Protein AF-A0A2D6MAJ7-F1 (afdb_monomer)

Structure (mmCIF, N/CA/C/O backbone):
data_AF-A0A2D6MAJ7-F1
#
_entry.id   AF-A0A2D6MAJ7-F1
#
loop_
_atom_site.group_PDB
_atom_site.id
_atom_site.type_symbol
_atom_site.label_atom_id
_atom_site.label_alt_id
_atom_site.label_comp_id
_atom_site.label_asym_id
_atom_site.label_entity_id
_atom_site.label_seq_id
_atom_site.pdbx_PDB_ins_code
_atom_site.Cartn_x
_atom_site.Cartn_y
_atom_site.Cartn_z
_atom_site.occupancy
_atom_site.B_iso_or_equiv
_atom_site.auth_seq_id
_atom_site.auth_comp_id
_atom_site.auth_asym_id
_atom_site.auth_atom_id
_atom_site.pdbx_PDB_model_num
ATOM 1 N N . MET A 1 1 ? -2.590 -23.370 -6.780 1.00 44.72 1 MET A N 1
ATOM 2 C CA . MET A 1 1 ? -2.429 -21.983 -6.283 1.00 44.72 1 MET A CA 1
ATOM 3 C C . MET A 1 1 ? -1.056 -21.493 -6.703 1.00 44.72 1 MET A C 1
ATOM 5 O O . MET A 1 1 ? -0.098 -22.223 -6.486 1.00 44.72 1 MET A O 1
ATOM 9 N N . LYS A 1 2 ? -0.959 -20.327 -7.349 1.00 49.56 2 LYS A N 1
ATOM 10 C CA . LYS A 1 2 ? 0.331 -19.739 -7.739 1.00 49.56 2 LYS A CA 1
ATOM 11 C C . LYS A 1 2 ? 0.957 -19.059 -6.518 1.00 49.56 2 LYS A C 1
ATOM 13 O O . LYS A 1 2 ? 0.245 -18.435 -5.737 1.00 49.56 2 LYS A O 1
ATOM 18 N N . THR A 1 3 ? 2.259 -19.227 -6.323 1.00 61.72 3 THR A N 1
ATOM 19 C CA . THR A 1 3 ? 3.010 -18.537 -5.265 1.00 61.72 3 THR A CA 1
ATOM 20 C C . THR A 1 3 ? 3.245 -17.074 -5.642 1.00 61.72 3 THR A C 1
ATOM 22 O O . THR A 1 3 ? 3.278 -16.736 -6.825 1.00 61.72 3 THR A O 1
ATOM 25 N N . PHE A 1 4 ? 3.492 -16.208 -4.657 1.00 65.62 4 PHE A N 1
ATOM 26 C CA . PHE A 1 4 ? 3.896 -14.819 -4.912 1.00 65.62 4 PHE A CA 1
ATOM 27 C C . PHE A 1 4 ? 5.104 -14.733 -5.862 1.00 65.62 4 PHE A C 1
ATOM 29 O O . PHE A 1 4 ? 5.132 -13.916 -6.772 1.00 65.62 4 PHE A O 1
ATOM 36 N N . LYS A 1 5 ? 6.061 -15.661 -5.732 1.00 63.16 5 LYS A N 1
ATOM 37 C CA . LYS A 1 5 ? 7.207 -15.767 -6.644 1.00 63.16 5 LYS A CA 1
ATOM 38 C C . LYS A 1 5 ? 6.788 -16.052 -8.091 1.00 63.16 5 LYS A C 1
ATOM 40 O O . LYS A 1 5 ? 7.333 -15.449 -9.008 1.00 63.16 5 LYS A O 1
ATOM 45 N N . GLN A 1 6 ? 5.814 -16.940 -8.297 1.00 59.31 6 GLN A N 1
ATOM 46 C CA . GLN A 1 6 ? 5.254 -17.210 -9.626 1.00 59.31 6 GLN A CA 1
ATOM 47 C C . GLN A 1 6 ? 4.493 -16.002 -10.181 1.00 59.31 6 GLN A C 1
ATOM 49 O O . GLN A 1 6 ? 4.609 -15.734 -11.369 1.00 59.31 6 GLN A O 1
ATOM 54 N N . TYR A 1 7 ? 3.797 -15.234 -9.334 1.00 64.75 7 TYR A N 1
ATOM 55 C CA . TYR A 1 7 ? 3.152 -13.983 -9.750 1.00 64.75 7 TYR A CA 1
ATOM 56 C C . TYR A 1 7 ? 4.163 -12.945 -10.246 1.00 64.75 7 TYR A C 1
ATOM 58 O O . TYR A 1 7 ? 3.944 -12.323 -11.277 1.00 64.75 7 TYR A O 1
ATOM 66 N N . LEU A 1 8 ? 5.306 -12.817 -9.566 1.00 62.25 8 LEU A N 1
ATOM 67 C CA . LEU A 1 8 ? 6.388 -11.946 -10.025 1.00 62.25 8 LEU A CA 1
ATOM 68 C C . LEU A 1 8 ? 7.052 -12.445 -11.324 1.00 62.25 8 LEU A C 1
ATOM 70 O O . LEU A 1 8 ? 7.791 -11.675 -11.928 1.00 62.25 8 LEU A O 1
ATOM 74 N N . SER A 1 9 ? 6.836 -13.704 -11.730 1.00 50.59 9 SER A N 1
ATOM 75 C CA . SER A 1 9 ? 7.580 -14.347 -12.826 1.00 50.59 9 SER A CA 1
ATOM 76 C C . SER A 1 9 ? 6.799 -14.601 -14.114 1.00 50.59 9 SER A C 1
ATOM 78 O O . SER A 1 9 ? 7.419 -14.848 -15.142 1.00 50.59 9 SER A O 1
ATOM 80 N N . GLU A 1 10 ? 5.468 -14.573 -14.113 1.00 53.00 10 GLU A N 1
ATOM 81 C CA . GLU A 1 10 ? 4.697 -14.814 -15.340 1.00 53.00 10 GLU A CA 1
ATOM 82 C C . GLU A 1 10 ? 4.604 -13.565 -16.229 1.00 53.00 10 GLU A C 1
ATOM 84 O O . GLU A 1 10 ? 4.258 -12.474 -15.769 1.00 53.00 10 GLU A O 1
ATOM 89 N N . GLU A 1 11 ? 4.845 -13.749 -17.533 1.00 44.06 11 GLU A N 1
ATOM 90 C CA . GLU A 1 11 ? 4.551 -12.775 -18.590 1.00 44.06 11 GLU A CA 1
ATOM 91 C C . GLU A 1 11 ? 3.027 -12.654 -18.816 1.00 44.06 11 GLU A C 1
ATOM 93 O O . GLU A 1 11 ? 2.489 -13.039 -19.849 1.00 44.06 11 GLU A O 1
ATOM 98 N N . GLY A 1 12 ? 2.314 -12.124 -17.814 1.00 41.03 12 GLY A N 1
ATOM 99 C CA . GLY A 1 12 ? 0.936 -11.625 -17.918 1.00 41.03 12 GLY A CA 1
ATOM 100 C C . GLY A 1 12 ? -0.108 -12.287 -16.994 1.00 41.03 12 GLY A C 1
ATOM 101 O O . GLY A 1 12 ? 0.058 -13.437 -16.588 1.00 41.03 12 GLY A O 1
ATOM 102 N N . PRO A 1 13 ? -1.226 -11.592 -16.679 1.00 40.72 13 PRO A N 1
ATOM 103 C CA . PRO A 1 13 ? -1.510 -10.183 -16.931 1.00 40.72 13 PRO A CA 1
ATOM 104 C C . PRO A 1 13 ? -0.949 -9.372 -15.740 1.00 40.72 13 PRO A C 1
ATOM 106 O O . PRO A 1 13 ? -1.104 -9.730 -14.580 1.00 40.72 13 PRO A O 1
ATOM 109 N N . VAL A 1 14 ? -0.202 -8.292 -15.945 1.00 47.22 14 VAL A N 1
ATOM 110 C CA . VAL A 1 14 ? -0.864 -7.002 -16.142 1.00 47.22 14 VAL A CA 1
ATOM 111 C C . VAL A 1 14 ? -2.072 -6.904 -15.204 1.00 47.22 14 VAL A C 1
ATOM 113 O O . VAL A 1 14 ? -3.200 -7.076 -15.648 1.00 47.22 14 VAL A O 1
ATOM 116 N N . GLY A 1 15 ? -1.838 -6.768 -13.895 1.00 44.06 15 GLY A N 1
ATOM 117 C CA . GLY A 1 15 ? -2.930 -6.698 -12.928 1.00 44.06 15 GLY A CA 1
ATOM 118 C C . GLY A 1 15 ? -3.949 -5.666 -13.402 1.00 44.06 15 GLY A C 1
ATOM 119 O O . GLY A 1 15 ? -3.581 -4.521 -13.660 1.00 44.06 15 GLY A O 1
ATOM 120 N N . ASP A 1 16 ? -5.214 -6.063 -13.538 1.00 49.12 16 ASP A N 1
ATOM 121 C CA . ASP A 1 16 ? -6.340 -5.222 -13.987 1.00 49.12 16 ASP A CA 1
ATOM 122 C C . ASP A 1 16 ? -6.659 -4.069 -12.998 1.00 49.12 16 ASP A C 1
ATOM 124 O O . ASP A 1 16 ? -7.774 -3.558 -12.930 1.00 49.12 16 ASP A O 1
ATOM 128 N N . GLY A 1 17 ? -5.694 -3.672 -12.165 1.00 56.75 17 GLY A N 1
ATOM 129 C CA . GLY A 1 17 ? -5.883 -2.807 -11.009 1.00 56.75 17 GLY A CA 1
ATOM 130 C C . GLY A 1 17 ? -6.472 -3.53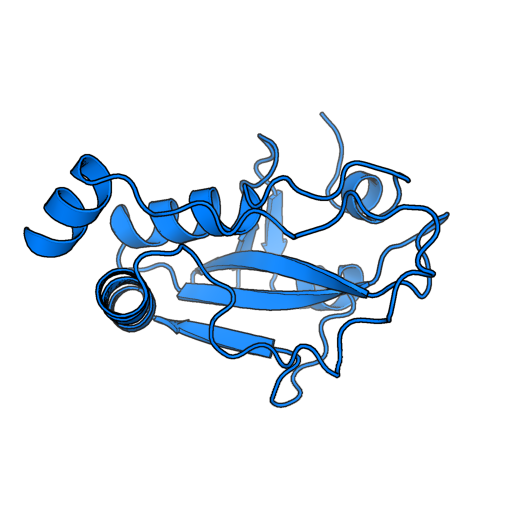0 -9.793 1.00 56.75 17 GLY A C 1
ATOM 131 O O . GLY A 1 17 ? -6.762 -2.877 -8.791 1.00 56.75 17 GLY A O 1
ATOM 132 N N . ASP A 1 18 ? -6.633 -4.860 -9.837 1.00 71.06 18 ASP A N 1
ATOM 133 C CA . ASP A 1 18 ? -7.276 -5.614 -8.751 1.00 71.06 18 ASP A CA 1
ATOM 134 C C . ASP A 1 18 ? -6.484 -5.553 -7.437 1.00 71.06 18 ASP A C 1
ATOM 136 O O . ASP A 1 18 ? -7.076 -5.471 -6.367 1.00 71.06 18 ASP A O 1
ATOM 140 N N . CYS A 1 19 ? -5.148 -5.481 -7.488 1.00 79.81 19 CYS A N 1
ATOM 141 C CA . CYS A 1 19 ? -4.328 -5.318 -6.284 1.00 79.81 19 CYS A CA 1
ATOM 142 C C . CYS A 1 19 ? -4.688 -4.044 -5.502 1.00 79.81 19 CYS A C 1
ATOM 144 O O . CYS A 1 19 ? -4.842 -4.101 -4.284 1.00 79.81 19 CYS A O 1
ATOM 146 N N . PHE A 1 20 ? -4.921 -2.923 -6.190 1.00 81.44 20 PHE A N 1
ATOM 147 C CA . PHE A 1 20 ? -5.337 -1.663 -5.566 1.00 81.44 20 PHE A CA 1
ATOM 148 C C . PHE A 1 20 ? -6.736 -1.763 -4.968 1.00 81.44 20 PHE A C 1
ATOM 150 O O . PHE A 1 20 ? -6.976 -1.303 -3.855 1.00 81.44 20 PHE A O 1
ATOM 157 N N . LYS A 1 21 ? -7.661 -2.402 -5.684 1.00 82.69 21 LYS A N 1
ATOM 158 C CA . LYS A 1 21 ? -9.042 -2.588 -5.235 1.00 82.69 21 LYS A CA 1
ATOM 159 C C . LYS A 1 21 ? -9.137 -3.516 -4.029 1.00 82.69 21 LYS A C 1
ATOM 161 O O . LYS A 1 21 ? -9.822 -3.193 -3.064 1.00 82.69 21 LYS A O 1
ATOM 166 N N . VAL A 1 22 ? -8.452 -4.656 -4.068 1.00 85.25 22 VAL A N 1
ATOM 167 C CA . VAL A 1 22 ? -8.435 -5.641 -2.981 1.00 85.25 22 VAL A CA 1
ATOM 168 C C . VAL A 1 22 ? -7.744 -5.066 -1.751 1.00 85.25 22 VAL A C 1
ATOM 170 O O . VAL A 1 22 ? -8.298 -5.157 -0.656 1.00 85.25 22 VAL A O 1
ATOM 173 N N . ALA A 1 23 ? -6.575 -4.441 -1.921 1.00 85.94 23 ALA A N 1
ATOM 174 C CA . ALA A 1 23 ? -5.858 -3.840 -0.804 1.00 85.94 23 ALA A CA 1
ATOM 175 C C . ALA A 1 23 ? -6.620 -2.643 -0.226 1.00 85.94 23 ALA A C 1
ATOM 177 O O . ALA A 1 23 ? -6.720 -2.492 0.992 1.00 85.94 23 ALA A O 1
ATOM 178 N N . GLY A 1 24 ? -7.213 -1.826 -1.095 1.00 85.69 24 GLY A N 1
ATOM 179 C CA . GLY A 1 24 ? -8.045 -0.708 -0.694 1.00 85.69 24 GLY A CA 1
ATOM 180 C C . GLY A 1 24 ? -9.279 -1.160 0.078 1.00 85.69 24 GLY A C 1
ATOM 181 O O . GLY A 1 24 ? -9.548 -0.647 1.153 1.00 85.69 24 GLY A O 1
ATOM 182 N N . ARG A 1 25 ? -9.993 -2.180 -0.397 1.00 85.56 25 ARG A N 1
ATOM 183 C CA . ARG A 1 25 ? -11.151 -2.723 0.319 1.00 85.56 25 ARG A CA 1
ATOM 184 C C . ARG A 1 25 ? -10.774 -3.338 1.664 1.00 85.56 25 ARG A C 1
ATOM 186 O O . ARG A 1 25 ? -11.518 -3.185 2.620 1.00 85.56 25 ARG A O 1
ATOM 193 N N . ALA A 1 26 ? -9.610 -3.977 1.758 1.00 86.88 26 ALA A N 1
ATOM 194 C CA . ALA A 1 26 ? -9.143 -4.524 3.023 1.00 86.88 26 ALA A CA 1
ATOM 195 C C . ALA A 1 26 ? -8.939 -3.440 4.094 1.00 86.88 26 ALA A C 1
ATOM 197 O O . ALA A 1 26 ? -9.249 -3.710 5.245 1.00 86.88 26 ALA A O 1
ATOM 198 N N . VAL A 1 27 ? -8.482 -2.230 3.735 1.00 88.00 27 VAL A N 1
ATOM 199 C CA . VAL A 1 27 ? -8.387 -1.121 4.708 1.00 88.00 27 VAL A CA 1
ATOM 200 C C . VAL A 1 27 ? -9.722 -0.432 5.005 1.00 88.00 27 VAL A C 1
ATOM 202 O O . VAL A 1 27 ? -9.800 0.279 5.996 1.00 88.00 27 VAL A O 1
ATOM 205 N N . VAL A 1 28 ? -10.750 -0.627 4.167 1.00 85.44 28 VAL A N 1
ATOM 206 C CA . VAL A 1 28 ? -12.138 -0.225 4.479 1.00 85.44 28 VAL A CA 1
ATOM 207 C C . VAL A 1 28 ? -12.744 -1.167 5.515 1.00 85.44 28 VAL A C 1
ATOM 209 O O . VAL A 1 28 ? -13.529 -0.740 6.339 1.00 85.44 28 VAL A O 1
ATOM 212 N N . ASP A 1 29 ? -12.412 -2.457 5.455 1.00 85.44 29 ASP A N 1
ATOM 213 C CA . ASP A 1 29 ? -12.981 -3.451 6.370 1.00 85.44 29 ASP A CA 1
ATOM 214 C C . ASP A 1 29 ? -12.181 -3.577 7.693 1.00 85.44 29 ASP A C 1
ATOM 216 O O . ASP A 1 29 ? -12.685 -4.161 8.651 1.00 85.44 29 ASP A O 1
ATOM 220 N N . ASP A 1 30 ? -10.931 -3.094 7.752 1.00 84.69 30 ASP A N 1
ATOM 221 C CA . ASP A 1 30 ? -10.038 -3.207 8.919 1.00 84.69 30 ASP A CA 1
ATOM 222 C C . ASP A 1 30 ? -9.111 -1.983 9.049 1.00 84.69 30 ASP A C 1
ATOM 224 O O . ASP A 1 30 ? -8.117 -1.832 8.325 1.00 84.69 30 ASP A O 1
ATOM 228 N N . GLU A 1 31 ? -9.409 -1.124 10.028 1.00 81.62 31 GLU A N 1
ATOM 229 C CA . GLU A 1 31 ? -8.634 0.084 10.330 1.00 81.62 31 GLU A CA 1
ATOM 230 C C . GLU A 1 31 ? -7.207 -0.204 10.829 1.00 81.62 31 GLU A C 1
ATOM 232 O O . GLU A 1 31 ? -6.336 0.670 10.770 1.00 81.62 31 GLU A O 1
ATOM 237 N N . GLY A 1 32 ? -6.936 -1.424 11.304 1.00 85.19 32 GLY A N 1
ATOM 238 C CA . GLY A 1 32 ? -5.622 -1.868 11.764 1.00 85.19 32 GLY A CA 1
ATOM 239 C C . GLY A 1 32 ? -4.650 -2.191 10.627 1.00 85.19 32 GLY A C 1
ATOM 240 O O . GLY A 1 32 ? -3.479 -2.501 10.884 1.00 85.19 32 GLY A O 1
ATOM 241 N N . LEU A 1 33 ? -5.105 -2.141 9.372 1.00 89.06 33 LEU A N 1
ATOM 242 C CA . LEU A 1 33 ? -4.283 -2.375 8.191 1.00 89.06 33 LEU A CA 1
ATOM 243 C C . LEU A 1 33 ? -3.744 -1.066 7.610 1.00 89.06 33 LEU A C 1
ATOM 245 O O . LEU A 1 33 ? -4.444 -0.069 7.452 1.00 89.06 33 LEU A O 1
ATOM 249 N N . LYS A 1 34 ? -2.475 -1.093 7.211 1.00 91.44 34 LYS A N 1
ATOM 250 C CA . LYS A 1 34 ? -1.863 -0.044 6.391 1.00 91.44 34 LYS A CA 1
ATOM 251 C C . LYS A 1 34 ? -1.967 -0.422 4.924 1.00 91.44 34 LYS A C 1
ATOM 253 O O . LYS A 1 34 ? -1.747 -1.579 4.575 1.00 91.44 34 LYS A O 1
ATOM 258 N N . LEU A 1 35 ? -2.265 0.545 4.068 1.00 90.81 35 LEU A N 1
ATOM 259 C CA . LEU A 1 35 ? -2.259 0.390 2.619 1.00 90.81 35 LEU A CA 1
ATOM 260 C C . LEU A 1 35 ? -0.893 0.810 2.081 1.00 90.81 35 LEU A C 1
ATOM 262 O O . LEU A 1 35 ? -0.404 1.893 2.395 1.00 90.81 35 LEU A O 1
ATOM 266 N N . VAL A 1 36 ? -0.264 -0.025 1.264 1.00 90.38 36 VAL A N 1
ATOM 267 C CA . VAL A 1 36 ? 1.039 0.277 0.671 1.00 90.38 36 VAL A CA 1
ATOM 268 C C . VAL A 1 36 ? 0.943 0.182 -0.835 1.00 90.38 36 VAL A C 1
ATOM 270 O O . VAL A 1 36 ? 0.461 -0.816 -1.362 1.00 90.38 36 VAL A O 1
ATOM 273 N N . HIS A 1 37 ? 1.440 1.210 -1.514 1.00 89.00 37 HIS A N 1
ATOM 274 C CA . HIS A 1 37 ? 1.610 1.245 -2.957 1.00 89.00 37 HIS A CA 1
ATOM 275 C C . HIS A 1 37 ? 3.100 1.383 -3.273 1.00 89.00 37 HIS A C 1
ATOM 277 O O . HIS A 1 37 ? 3.749 2.331 -2.826 1.00 89.00 37 HIS A O 1
ATOM 283 N N . ALA A 1 38 ? 3.668 0.466 -4.049 1.00 86.94 38 ALA A N 1
ATOM 284 C CA . ALA A 1 38 ? 5.070 0.559 -4.445 1.00 86.94 38 ALA A CA 1
ATOM 285 C C . ALA A 1 38 ? 5.328 -0.045 -5.822 1.00 86.94 38 ALA A C 1
ATOM 287 O O . ALA A 1 38 ? 4.554 -0.870 -6.304 1.00 86.94 38 ALA A O 1
ATOM 288 N N . TYR A 1 39 ? 6.469 0.308 -6.413 1.00 82.69 39 TYR A N 1
ATOM 289 C CA . TYR A 1 39 ? 7.028 -0.487 -7.497 1.00 82.69 39 TYR A CA 1
ATOM 290 C C . TYR A 1 39 ? 7.697 -1.739 -6.941 1.00 82.69 39 TYR A C 1
ATOM 292 O O . TYR A 1 39 ? 8.519 -1.674 -6.020 1.00 82.69 39 TYR A O 1
ATOM 300 N N . VAL A 1 40 ? 7.357 -2.868 -7.544 1.00 81.94 40 VAL A N 1
ATOM 301 C CA . VAL A 1 40 ? 7.993 -4.160 -7.309 1.00 81.94 40 VAL A CA 1
ATOM 302 C C . VAL A 1 40 ? 8.702 -4.604 -8.584 1.00 81.94 40 VAL A C 1
ATOM 304 O O . VAL A 1 40 ? 8.346 -4.178 -9.686 1.00 81.94 40 VAL A O 1
ATOM 307 N N . TYR A 1 41 ? 9.727 -5.432 -8.426 1.00 78.75 41 TYR A N 1
ATOM 308 C CA . TYR A 1 41 ? 10.453 -6.019 -9.545 1.00 78.75 41 TYR A CA 1
ATOM 309 C C . TYR A 1 41 ? 9.916 -7.407 -9.844 1.00 78.75 41 TYR A C 1
ATOM 311 O O . TYR A 1 41 ? 9.704 -8.215 -8.934 1.00 78.75 41 TYR A O 1
ATOM 319 N N . GLY A 1 42 ? 9.747 -7.684 -11.133 1.00 69.00 42 GLY A N 1
ATOM 320 C CA . GLY A 1 42 ? 9.539 -9.043 -11.596 1.00 69.00 42 GLY A CA 1
ATOM 321 C C . GLY A 1 42 ? 10.746 -9.924 -11.285 1.00 69.00 42 GLY A C 1
ATOM 322 O O . GLY A 1 42 ? 11.864 -9.444 -11.092 1.00 69.00 42 GLY A O 1
ATOM 323 N N . GLN A 1 43 ? 10.508 -11.227 -11.213 1.00 63.62 43 GLN A N 1
ATOM 324 C CA . GLN A 1 43 ? 11.544 -12.252 -11.105 1.00 63.62 43 GLN A CA 1
ATOM 325 C C . GLN A 1 43 ? 11.508 -13.139 -12.356 1.00 63.62 43 GLN A C 1
ATOM 327 O O . GLN A 1 43 ? 10.504 -13.181 -13.056 1.00 63.62 43 GLN A O 1
ATOM 332 N N . GLY A 1 44 ? 12.589 -13.856 -12.665 1.00 65.44 44 GLY A N 1
ATOM 333 C CA . GLY A 1 44 ? 12.610 -14.772 -13.811 1.00 65.44 44 GLY A CA 1
ATOM 334 C C . GLY A 1 44 ? 12.413 -14.050 -15.161 1.00 65.44 44 GLY A C 1
ATOM 335 O O . GLY A 1 44 ? 13.167 -13.130 -15.447 1.00 65.44 44 GLY A O 1
ATOM 336 N N . PRO A 1 45 ? 11.424 -14.417 -15.999 1.00 57.16 45 PRO A N 1
ATOM 337 C CA . PRO A 1 45 ? 11.169 -13.768 -17.296 1.00 57.16 45 PRO A CA 1
ATOM 338 C C . PRO A 1 45 ? 10.941 -12.251 -17.218 1.00 57.16 45 PRO A C 1
ATOM 340 O O . PRO A 1 45 ? 11.247 -11.521 -18.154 1.00 57.16 45 PRO A O 1
ATOM 343 N N . MET A 1 46 ? 10.410 -11.776 -16.088 1.00 60.34 46 MET A N 1
ATOM 344 C CA . MET A 1 46 ? 10.138 -10.360 -15.826 1.00 60.34 46 MET A CA 1
ATOM 345 C C . MET A 1 46 ? 11.250 -9.694 -14.998 1.00 60.34 46 MET A C 1
ATOM 347 O O . MET A 1 46 ? 11.067 -8.579 -14.504 1.00 60.34 46 MET A O 1
ATOM 351 N N . GLU A 1 47 ? 12.388 -10.367 -14.802 1.00 65.06 47 GLU A N 1
ATOM 352 C CA . GLU A 1 47 ? 13.525 -9.832 -14.054 1.00 65.06 47 GLU A CA 1
ATOM 353 C C . GLU A 1 47 ? 14.031 -8.527 -14.680 1.00 65.06 47 GLU A C 1
ATOM 355 O O . GLU A 1 47 ? 14.228 -8.414 -15.887 1.00 65.06 47 GLU A O 1
ATOM 360 N N . GLY A 1 48 ? 14.184 -7.504 -13.839 1.00 64.12 48 GLY A N 1
ATOM 361 C CA . GLY A 1 48 ? 14.548 -6.151 -14.259 1.00 64.12 48 GLY A CA 1
ATOM 362 C C . GLY A 1 48 ? 13.359 -5.232 -14.542 1.00 64.12 48 GLY A C 1
ATOM 363 O O . GLY A 1 48 ? 13.525 -4.023 -14.406 1.00 64.12 48 GLY A O 1
ATOM 364 N N . ARG A 1 49 ? 12.158 -5.768 -14.814 1.00 69.50 49 ARG A N 1
ATOM 365 C CA . ARG A 1 49 ? 10.961 -4.953 -15.075 1.00 69.50 49 ARG A CA 1
ATOM 366 C C . ARG A 1 49 ? 10.307 -4.486 -13.780 1.00 69.50 49 ARG A C 1
ATOM 368 O O . ARG A 1 49 ? 10.013 -5.296 -12.896 1.00 69.50 49 A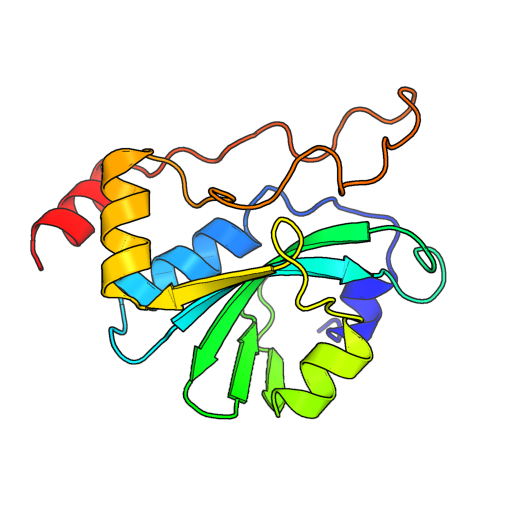RG A O 1
ATOM 375 N N . ARG A 1 50 ? 10.016 -3.187 -13.687 1.00 73.44 50 ARG A N 1
ATOM 376 C CA . ARG A 1 50 ? 9.230 -2.608 -12.582 1.00 73.44 50 ARG A CA 1
ATOM 377 C C . ARG A 1 50 ? 7.747 -2.518 -12.917 1.00 73.44 50 ARG A C 1
ATOM 379 O O . ARG A 1 50 ? 7.377 -2.007 -13.972 1.00 73.44 50 ARG A O 1
ATOM 386 N N . PHE A 1 51 ? 6.898 -2.905 -11.972 1.00 74.06 51 PHE A N 1
ATOM 387 C CA . PHE A 1 51 ? 5.454 -2.693 -12.057 1.00 74.06 51 PHE A CA 1
ATOM 388 C C . PHE A 1 51 ? 4.876 -2.190 -10.741 1.00 74.06 51 PHE A C 1
ATOM 390 O O . PHE A 1 51 ? 5.418 -2.425 -9.662 1.00 74.06 51 PHE A O 1
ATOM 397 N N . GLU A 1 52 ? 3.795 -1.428 -10.855 1.00 79.38 52 GLU A N 1
ATOM 398 C CA . GLU A 1 52 ? 3.061 -0.887 -9.718 1.00 79.38 52 GLU A CA 1
ATOM 399 C C . GLU A 1 52 ? 2.266 -1.994 -9.020 1.00 79.38 52 GLU A C 1
ATOM 401 O O . GLU A 1 52 ? 1.611 -2.814 -9.665 1.00 79.38 52 GLU A O 1
ATOM 406 N N . HIS A 1 53 ? 2.340 -2.031 -7.692 1.00 84.19 53 HIS A N 1
ATOM 407 C CA . HIS A 1 53 ? 1.657 -3.032 -6.884 1.00 84.19 53 HIS A CA 1
ATOM 408 C C . HIS A 1 53 ? 1.137 -2.436 -5.581 1.00 84.19 53 HIS A C 1
ATOM 410 O O . HIS A 1 53 ? 1.706 -1.480 -5.044 1.00 84.19 53 HIS A O 1
ATOM 416 N N . ALA A 1 54 ? 0.064 -3.031 -5.068 1.00 86.25 54 ALA A N 1
ATOM 417 C CA . ALA A 1 54 ? -0.585 -2.625 -3.834 1.00 86.25 54 ALA A CA 1
ATOM 418 C C . ALA A 1 54 ? -0.819 -3.825 -2.917 1.00 86.25 54 ALA A C 1
ATOM 420 O O . ALA A 1 54 ? -1.242 -4.888 -3.369 1.00 86.25 54 ALA A O 1
ATOM 421 N N . TRP A 1 55 ? -0.546 -3.649 -1.626 1.00 89.56 55 TRP A N 1
ATOM 422 C CA . TRP A 1 55 ? -0.761 -4.666 -0.596 1.00 89.56 55 TRP A CA 1
ATOM 423 C C . TRP A 1 55 ? -1.085 -4.022 0.753 1.00 89.56 55 TRP A C 1
ATOM 425 O O . TRP A 1 55 ? -0.956 -2.806 0.925 1.00 89.56 55 TRP A O 1
ATOM 435 N N . ASN A 1 56 ? -1.494 -4.840 1.723 1.00 92.25 56 ASN A N 1
ATOM 436 C CA . ASN A 1 56 ? -1.753 -4.397 3.087 1.00 92.25 56 ASN A CA 1
ATOM 437 C C . ASN A 1 56 ? -0.623 -4.792 4.032 1.00 92.25 56 ASN A C 1
ATOM 439 O O . ASN A 1 56 ? 0.023 -5.827 3.867 1.00 92.25 56 ASN A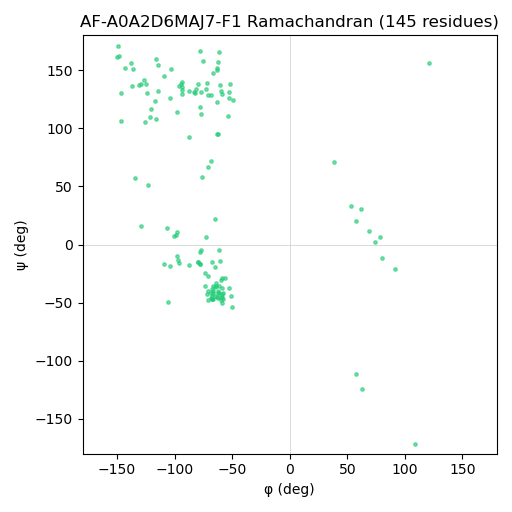 O 1
ATOM 443 N N . GLU A 1 57 ? -0.414 -4.009 5.079 1.00 91.50 57 GLU A N 1
ATOM 444 C CA . GLU A 1 57 ? 0.502 -4.354 6.159 1.00 91.50 57 GLU A CA 1
ATOM 445 C C . GLU A 1 57 ? -0.194 -4.318 7.508 1.00 91.50 57 GLU A C 1
ATOM 447 O O . GLU A 1 57 ? -0.922 -3.380 7.821 1.00 91.50 57 GLU A O 1
ATOM 452 N N . HIS A 1 58 ? 0.106 -5.316 8.332 1.00 90.25 58 HIS A N 1
ATOM 453 C CA . HIS A 1 58 ? -0.290 -5.364 9.729 1.00 90.25 58 HIS A CA 1
ATOM 454 C C . HIS A 1 58 ? 0.962 -5.576 10.585 1.00 90.25 58 HIS A C 1
ATOM 456 O O . HIS A 1 58 ? 1.567 -6.654 10.584 1.00 90.25 58 HIS A O 1
ATOM 462 N N . GLY A 1 59 ? 1.413 -4.521 11.268 1.00 88.06 59 GLY A N 1
ATOM 463 C CA . GLY A 1 59 ? 2.653 -4.543 12.049 1.00 88.06 59 GLY A CA 1
ATOM 464 C C . GLY A 1 59 ? 3.885 -4.907 11.206 1.00 88.06 59 GLY A C 1
ATOM 465 O O . GLY A 1 59 ? 4.332 -4.129 10.364 1.00 88.06 59 GLY A O 1
ATOM 466 N N . SER A 1 60 ? 4.458 -6.090 11.449 1.00 88.38 60 SER A N 1
ATOM 467 C CA . SER A 1 60 ? 5.640 -6.624 10.748 1.00 88.38 60 SER A CA 1
ATOM 468 C C . SER A 1 60 ? 5.307 -7.627 9.632 1.00 88.38 60 SER A C 1
ATOM 470 O O . SER A 1 60 ? 6.217 -8.236 9.054 1.00 88.38 60 SER A O 1
ATOM 472 N N . THR A 1 61 ? 4.023 -7.781 9.303 1.00 89.81 61 THR A N 1
ATOM 473 C CA . THR A 1 61 ? 3.514 -8.743 8.321 1.00 89.81 61 THR A CA 1
ATOM 474 C C . THR A 1 61 ? 2.917 -8.022 7.115 1.00 89.81 61 THR A C 1
ATOM 476 O O . THR A 1 61 ? 2.113 -7.106 7.268 1.00 89.81 61 THR A O 1
ATOM 479 N N . CYS A 1 62 ? 3.292 -8.457 5.915 1.00 89.81 62 CYS A N 1
ATOM 480 C CA . CYS A 1 62 ? 2.658 -8.061 4.662 1.00 89.81 62 CYS A CA 1
ATOM 481 C C . CYS A 1 62 ? 1.583 -9.083 4.295 1.00 89.81 62 CYS A C 1
ATOM 483 O O . CYS A 1 62 ? 1.820 -10.294 4.344 1.00 89.81 62 CYS A O 1
ATOM 485 N N . ILE A 1 63 ? 0.415 -8.572 3.929 1.00 88.44 63 ILE A N 1
ATOM 486 C CA . ILE A 1 63 ? -0.771 -9.316 3.536 1.00 88.44 63 ILE A CA 1
ATOM 487 C C . ILE A 1 63 ? -1.117 -8.873 2.117 1.00 88.44 63 ILE A C 1
ATOM 489 O O . ILE A 1 63 ? -1.559 -7.749 1.887 1.00 88.44 63 ILE A O 1
ATOM 493 N N . ASP A 1 64 ? -0.919 -9.772 1.166 1.00 84.25 64 ASP A N 1
ATOM 494 C CA . ASP A 1 64 ? -1.263 -9.573 -0.232 1.00 84.25 64 ASP A CA 1
ATOM 495 C C . ASP A 1 64 ? -2.343 -10.587 -0.629 1.00 84.25 64 ASP A C 1
ATOM 497 O O . ASP A 1 64 ? -2.107 -11.799 -0.709 1.00 84.25 64 ASP A O 1
ATOM 501 N N . LYS A 1 65 ? -3.561 -10.069 -0.819 1.00 79.62 65 LYS A N 1
ATOM 502 C CA . LYS A 1 65 ? -4.738 -10.843 -1.232 1.00 79.62 65 LYS A CA 1
ATOM 503 C C . LYS A 1 65 ? -5.050 -10.709 -2.732 1.00 79.62 65 LYS A C 1
ATOM 505 O O . LYS A 1 65 ? -6.111 -11.1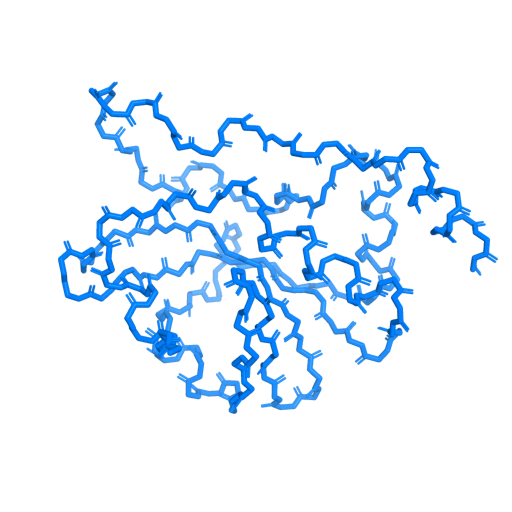47 -3.177 1.00 79.62 65 LYS A O 1
ATOM 510 N N . SER A 1 66 ? -4.173 -10.066 -3.504 1.00 70.31 66 SER A N 1
ATOM 511 C CA . SER A 1 66 ? -4.401 -9.794 -4.927 1.00 70.31 66 SER A CA 1
ATOM 512 C C . SER A 1 66 ? -4.510 -11.079 -5.758 1.00 70.31 66 SER A C 1
ATOM 514 O O . SER A 1 66 ? -3.961 -12.123 -5.394 1.00 70.31 66 SER A O 1
ATOM 516 N N . ASN A 1 67 ? -5.251 -11.024 -6.873 1.00 63.28 67 ASN A N 1
ATOM 517 C CA . ASN A 1 67 ? -5.424 -12.145 -7.810 1.00 63.28 67 ASN A CA 1
ATOM 518 C C . ASN A 1 67 ? -5.912 -13.450 -7.148 1.00 63.28 67 ASN A C 1
ATOM 520 O O . ASN A 1 67 ? -5.518 -14.553 -7.538 1.00 63.28 67 ASN A O 1
ATOM 524 N N . GLY A 1 68 ? -6.739 -13.333 -6.103 1.00 63.00 68 GLY A N 1
ATOM 525 C CA . GLY A 1 68 ? -7.253 -14.474 -5.339 1.00 63.00 68 GLY A CA 1
ATOM 526 C C . GLY A 1 68 ? -6.198 -15.202 -4.497 1.00 63.00 68 GLY A C 1
ATOM 527 O O . GLY A 1 68 ? -6.461 -16.301 -4.002 1.00 63.00 68 GLY A O 1
ATOM 528 N N . GLN A 1 69 ? -5.005 -14.623 -4.328 1.00 66.88 69 GLN A N 1
ATOM 529 C CA . GLN A 1 69 ? -3.987 -15.151 -3.427 1.00 66.88 69 GLN A CA 1
ATOM 530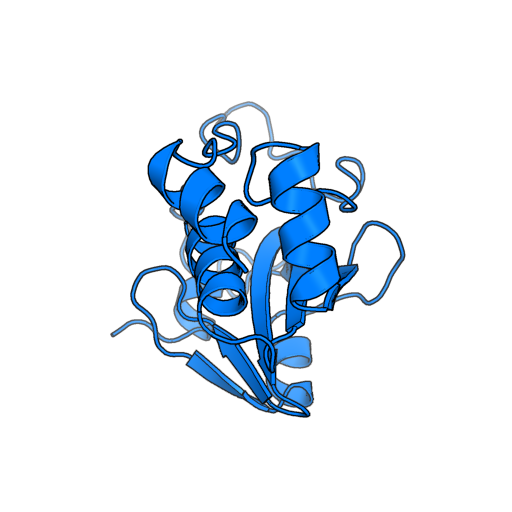 C C . GLN A 1 69 ? -4.305 -14.801 -1.965 1.00 66.88 69 GLN A C 1
ATOM 532 O O . GLN A 1 69 ? -5.172 -13.989 -1.655 1.00 66.88 69 GLN A O 1
ATOM 537 N N . LYS A 1 70 ? -3.610 -15.462 -1.038 1.00 73.12 70 LYS A N 1
ATOM 538 C CA . LYS A 1 70 ? -3.605 -15.137 0.398 1.00 73.12 70 LYS A CA 1
ATOM 539 C C . LYS A 1 70 ? -2.165 -15.171 0.894 1.00 73.12 70 LYS A C 1
ATOM 541 O O . LYS A 1 70 ? -1.805 -15.970 1.757 1.00 73.12 70 LYS A O 1
ATOM 546 N N . THR A 1 71 ? -1.319 -14.361 0.272 1.00 78.75 71 THR A N 1
ATOM 547 C CA . THR A 1 71 ? 0.099 -14.306 0.609 1.00 78.75 71 THR A CA 1
ATOM 548 C C . THR A 1 71 ? 0.257 -13.518 1.900 1.00 78.75 71 THR A C 1
ATOM 550 O O . THR A 1 71 ? 0.015 -12.317 1.943 1.00 78.75 71 THR A O 1
ATOM 553 N N . VAL A 1 72 ? 0.664 -14.204 2.964 1.00 86.94 72 VAL A N 1
ATOM 554 C CA . VAL A 1 72 ? 0.975 -13.593 4.257 1.00 86.94 72 VAL A CA 1
ATOM 555 C C . VAL A 1 72 ? 2.420 -13.923 4.581 1.00 86.94 72 VAL A C 1
ATOM 557 O O . VAL A 1 72 ? 2.782 -15.092 4.709 1.00 86.94 72 VAL A O 1
ATOM 560 N N . MET A 1 73 ? 3.271 -12.906 4.674 1.00 87.75 73 MET A N 1
ATOM 561 C CA . MET A 1 73 ? 4.686 -13.111 4.976 1.00 87.75 73 MET A CA 1
ATOM 562 C C . MET A 1 73 ? 5.300 -11.936 5.724 1.00 87.75 73 MET A C 1
ATOM 564 O O . MET A 1 73 ? 4.781 -10.823 5.722 1.00 87.75 73 MET A O 1
ATOM 568 N N . LYS A 1 74 ? 6.447 -12.180 6.364 1.00 88.62 74 LYS A N 1
ATOM 569 C CA . LYS A 1 74 ? 7.192 -11.133 7.066 1.00 88.62 74 LYS A CA 1
ATOM 570 C C . LYS A 1 74 ? 7.601 -10.033 6.094 1.00 88.62 74 LYS A C 1
ATOM 572 O O . LYS A 1 74 ? 8.145 -10.312 5.024 1.00 88.62 74 LYS A O 1
ATOM 577 N N . LYS A 1 75 ? 7.452 -8.784 6.528 1.00 88.31 75 LYS A N 1
ATOM 578 C CA . LYS A 1 75 ? 7.775 -7.586 5.750 1.00 88.31 75 LYS A CA 1
ATOM 579 C C . LYS A 1 75 ? 9.178 -7.613 5.152 1.00 88.31 75 LYS A C 1
ATOM 581 O O . LYS A 1 75 ? 9.355 -7.335 3.974 1.00 88.31 75 LYS A O 1
ATOM 586 N N . SER A 1 76 ? 10.174 -8.020 5.937 1.00 86.50 76 SER A N 1
ATOM 587 C CA . SER A 1 76 ? 11.559 -8.133 5.459 1.00 86.50 76 SER A CA 1
ATOM 588 C C . SER A 1 76 ? 11.696 -9.100 4.275 1.00 86.50 76 SER A C 1
ATOM 590 O O . SER A 1 76 ? 12.355 -8.778 3.287 1.00 86.50 76 SER A O 1
ATOM 592 N N . GLN A 1 77 ? 11.026 -10.252 4.338 1.00 86.50 77 GLN A N 1
ATOM 593 C CA . GLN A 1 77 ? 11.057 -11.250 3.273 1.00 86.50 77 GLN A CA 1
ATOM 594 C C . GLN A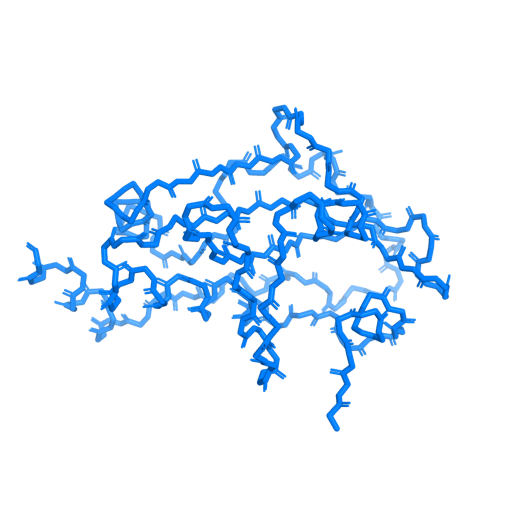 1 77 ? 10.275 -10.775 2.046 1.00 86.50 77 GLN A C 1
ATOM 596 O O . GLN A 1 77 ? 10.778 -10.900 0.933 1.00 86.50 77 GLN A O 1
ATOM 601 N N . TYR A 1 78 ? 9.101 -10.169 2.251 1.00 86.31 78 TYR A N 1
ATOM 602 C CA . TYR A 1 78 ? 8.288 -9.610 1.171 1.00 86.31 78 TYR A CA 1
ATOM 603 C C . TYR A 1 78 ? 9.050 -8.542 0.395 1.00 86.31 78 TYR A C 1
ATOM 605 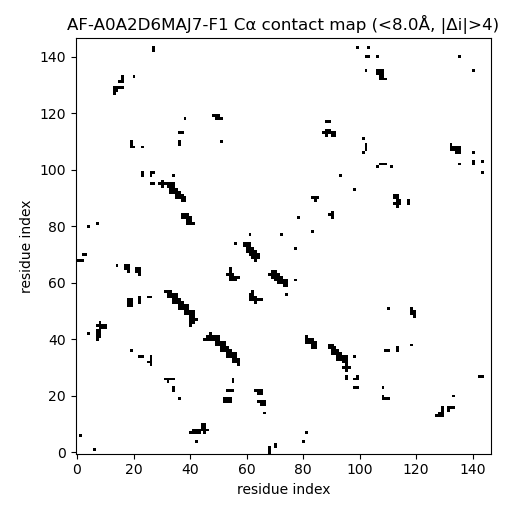O O . TYR A 1 78 ? 9.183 -8.634 -0.818 1.00 86.31 78 TYR A O 1
ATOM 613 N N . TYR A 1 79 ? 9.635 -7.575 1.101 1.00 86.81 79 TYR A N 1
ATOM 614 C CA . TYR A 1 79 ? 10.353 -6.462 0.482 1.00 86.81 79 TYR A CA 1
ATOM 615 C C . TYR A 1 79 ? 11.593 -6.941 -0.268 1.00 86.81 79 TYR A C 1
ATOM 617 O O . TYR A 1 79 ? 11.894 -6.412 -1.334 1.00 86.81 79 TYR A O 1
ATOM 625 N N . LYS A 1 80 ? 12.292 -7.954 0.261 1.00 85.88 80 LYS A N 1
ATOM 626 C CA . LYS A 1 80 ? 13.453 -8.550 -0.404 1.00 85.88 80 LYS A CA 1
ATOM 627 C C . LYS A 1 80 ? 13.057 -9.320 -1.664 1.00 85.88 80 LYS A C 1
ATOM 629 O O . LYS A 1 80 ? 13.744 -9.204 -2.669 1.00 85.88 80 LYS A O 1
ATOM 634 N N . LEU A 1 81 ? 11.963 -10.084 -1.620 1.00 82.56 81 LEU A N 1
ATOM 635 C CA . LEU A 1 81 ? 11.460 -10.824 -2.781 1.00 82.56 81 LEU A CA 1
ATOM 636 C C . LEU A 1 81 ? 10.911 -9.881 -3.856 1.00 82.56 81 LEU A C 1
ATOM 638 O O . LEU A 1 81 ? 11.246 -10.022 -5.023 1.00 82.56 81 LEU A O 1
ATOM 642 N N . ALA A 1 82 ? 10.106 -8.903 -3.460 1.00 78.88 82 ALA A N 1
ATOM 643 C CA . ALA A 1 82 ? 9.495 -7.939 -4.366 1.00 78.88 82 ALA A CA 1
ATOM 644 C C . ALA A 1 82 ? 10.462 -6.826 -4.817 1.00 78.88 82 ALA A C 1
ATOM 646 O O . ALA A 1 82 ? 10.099 -5.998 -5.646 1.00 78.88 82 ALA A O 1
ATOM 647 N N . GLY A 1 83 ? 11.679 -6.762 -4.265 1.00 82.25 83 GLY A N 1
ATOM 648 C CA . GLY A 1 83 ? 12.670 -5.738 -4.606 1.00 82.25 83 GLY A CA 1
ATOM 649 C C . GLY A 1 83 ? 12.220 -4.308 -4.281 1.00 82.25 83 GLY A C 1
ATOM 650 O O . GLY A 1 83 ? 12.592 -3.372 -4.981 1.00 82.25 83 GLY A O 1
ATOM 651 N N . VAL A 1 84 ? 11.397 -4.115 -3.246 1.00 82.81 84 VAL A N 1
ATOM 652 C CA . VAL A 1 84 ? 10.769 -2.814 -2.950 1.00 82.81 84 VAL A CA 1
ATOM 653 C C . VAL A 1 84 ? 11.825 -1.758 -2.624 1.00 82.81 84 VAL A C 1
ATOM 655 O O . VAL A 1 84 ? 12.574 -1.883 -1.651 1.00 82.81 84 VAL A O 1
ATOM 658 N N . VAL A 1 85 ? 11.828 -0.660 -3.383 1.00 79.31 85 VAL A N 1
ATOM 659 C CA . VAL A 1 85 ? 12.711 0.488 -3.141 1.00 79.31 85 VAL A CA 1
ATOM 660 C C . VAL A 1 85 ? 11.947 1.563 -2.378 1.00 79.31 85 VAL A C 1
ATOM 662 O O . VAL A 1 85 ? 11.041 2.195 -2.915 1.00 79.31 85 VAL A O 1
ATOM 665 N N . LYS A 1 86 ? 12.352 1.826 -1.130 1.00 78.31 86 LYS A N 1
ATOM 666 C CA . LYS A 1 86 ? 11.792 2.894 -0.280 1.00 78.31 86 LYS A CA 1
ATOM 667 C C . LYS A 1 86 ? 12.300 4.282 -0.694 1.00 78.31 86 LYS A C 1
ATOM 669 O O . LYS A 1 86 ? 12.944 4.974 0.089 1.00 78.31 86 LYS A O 1
ATOM 674 N N . LYS A 1 87 ? 12.063 4.671 -1.945 1.00 76.69 87 LYS A N 1
ATOM 675 C CA . LYS A 1 87 ? 12.392 6.001 -2.474 1.00 76.69 87 LYS A CA 1
ATOM 676 C C . LYS A 1 87 ? 11.103 6.782 -2.704 1.00 76.69 87 LYS A C 1
ATOM 678 O O . LYS A 1 87 ? 10.097 6.198 -3.103 1.00 76.69 87 LYS A O 1
ATOM 683 N N . ALA A 1 88 ? 11.142 8.094 -2.476 1.00 72.06 88 ALA A N 1
ATOM 684 C CA . ALA A 1 88 ? 10.022 8.978 -2.786 1.00 72.06 88 ALA A CA 1
ATOM 685 C C . ALA A 1 88 ? 9.587 8.796 -4.251 1.00 72.06 88 ALA A C 1
ATOM 687 O O . ALA A 1 88 ? 10.428 8.747 -5.153 1.00 72.06 88 ALA A O 1
ATOM 688 N N . GLY A 1 89 ? 8.283 8.622 -4.470 1.00 72.38 89 GLY A N 1
ATOM 689 C CA . GLY A 1 89 ? 7.703 8.312 -5.777 1.00 72.38 89 GLY A CA 1
ATOM 690 C C . GLY A 1 89 ? 7.801 6.843 -6.205 1.00 72.38 89 GLY A C 1
ATOM 691 O O . GLY A 1 89 ? 7.136 6.475 -7.166 1.00 72.38 89 GLY A O 1
ATOM 692 N N . ALA A 1 90 ? 8.585 5.999 -5.523 1.00 78.12 90 ALA A N 1
ATOM 693 C CA . ALA A 1 90 ? 8.624 4.553 -5.766 1.00 78.12 90 ALA A CA 1
ATOM 694 C C . ALA A 1 90 ? 7.877 3.728 -4.713 1.00 78.12 90 ALA A C 1
ATOM 696 O O . ALA A 1 90 ? 7.559 2.564 -4.947 1.00 78.12 90 ALA A O 1
ATOM 697 N N . TYR A 1 91 ? 7.630 4.329 -3.555 1.00 86.75 91 TYR A N 1
ATOM 698 C CA . TYR A 1 91 ? 6.993 3.711 -2.409 1.00 86.75 91 TYR 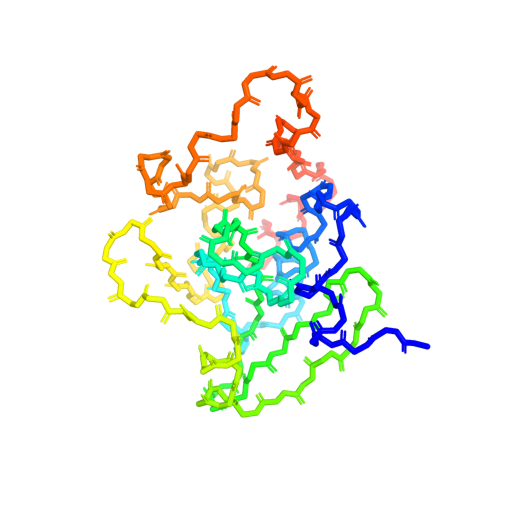A CA 1
ATOM 699 C C . TYR A 1 91 ? 6.168 4.760 -1.672 1.00 86.75 91 TYR A C 1
ATOM 701 O O . TYR A 1 91 ? 6.682 5.828 -1.333 1.00 86.75 91 TYR A O 1
ATOM 709 N N . ALA A 1 92 ? 4.920 4.422 -1.381 1.00 87.69 92 ALA A N 1
ATOM 710 C CA . ALA A 1 92 ? 4.022 5.193 -0.546 1.00 87.69 92 ALA A CA 1
ATOM 711 C C . ALA A 1 92 ? 3.271 4.243 0.390 1.00 87.69 92 ALA A C 1
ATOM 713 O O . ALA A 1 92 ? 2.821 3.172 -0.015 1.00 87.69 92 ALA A O 1
ATOM 714 N N . SER A 1 93 ? 3.149 4.627 1.654 1.00 89.31 93 SER A N 1
ATOM 715 C CA . SER A 1 93 ? 2.375 3.884 2.644 1.00 89.31 93 SER A CA 1
ATOM 716 C C . SER A 1 93 ? 1.419 4.822 3.344 1.00 89.31 93 SER A C 1
ATOM 718 O O . SER A 1 93 ? 1.826 5.910 3.739 1.00 89.31 93 SER A O 1
ATOM 720 N N . TYR A 1 94 ? 0.202 4.348 3.544 1.00 89.44 94 TYR A N 1
ATOM 721 C CA . TYR A 1 94 ? -0.909 5.077 4.122 1.00 89.44 94 TYR A CA 1
ATOM 722 C C . TYR A 1 94 ? -1.465 4.254 5.281 1.00 89.44 94 TYR A C 1
ATOM 724 O O . TYR A 1 94 ? -1.547 3.024 5.209 1.00 89.44 94 TYR A O 1
ATOM 732 N N . SER A 1 95 ? -1.852 4.916 6.360 1.00 89.44 95 SER A N 1
ATOM 733 C CA . SER A 1 95 ? -2.800 4.337 7.311 1.00 89.44 95 SER A CA 1
ATOM 734 C C . SER A 1 95 ? -4.142 4.048 6.629 1.00 89.44 95 SER A C 1
ATOM 736 O O . SER A 1 95 ? -4.404 4.530 5.524 1.00 89.44 95 SER A O 1
ATOM 738 N N . SER A 1 96 ? -4.991 3.260 7.284 1.00 87.06 96 SER A N 1
ATOM 739 C CA . SER A 1 96 ? -6.375 3.040 6.858 1.00 87.06 96 SER A CA 1
ATOM 740 C C . SER A 1 96 ? -7.085 4.368 6.599 1.00 87.06 96 SER A C 1
ATOM 742 O O . SER A 1 96 ? -7.512 4.620 5.476 1.00 87.06 96 SER A O 1
ATOM 744 N N . THR A 1 97 ? -7.071 5.282 7.571 1.00 86.75 97 THR A N 1
ATOM 745 C CA . THR A 1 97 ? -7.689 6.609 7.460 1.00 86.75 97 THR A CA 1
ATOM 746 C C . THR A 1 97 ? -7.139 7.420 6.284 1.00 86.75 97 THR A C 1
ATOM 748 O O . THR A 1 97 ? -7.911 7.959 5.495 1.00 86.75 97 THR A O 1
ATOM 751 N N . GLU A 1 98 ? -5.815 7.484 6.104 1.00 88.31 98 GLU A N 1
ATOM 752 C CA . GLU A 1 98 ? -5.208 8.189 4.962 1.00 88.31 98 GLU A CA 1
ATOM 753 C C . GLU A 1 98 ? -5.606 7.558 3.620 1.00 88.31 98 GLU A C 1
ATOM 755 O O . GLU A 1 98 ? -5.901 8.269 2.656 1.00 88.31 98 GLU A O 1
ATOM 760 N N . GLY A 1 99 ? -5.655 6.224 3.561 1.00 86.69 99 GLY A N 1
ATOM 761 C CA . GLY A 1 99 ? -6.132 5.480 2.401 1.00 86.69 99 GLY A CA 1
ATOM 762 C C . GLY A 1 99 ? -7.579 5.831 2.060 1.00 86.69 99 GLY A C 1
ATOM 763 O O . GLY A 1 99 ? -7.868 6.162 0.911 1.00 86.69 99 GLY A O 1
ATOM 764 N N . LEU A 1 100 ? -8.471 5.839 3.052 1.00 84.81 100 LEU A N 1
ATOM 765 C CA . LEU A 1 100 ? -9.886 6.189 2.895 1.00 84.81 100 LEU A CA 1
ATOM 766 C C . LEU A 1 100 ? -10.072 7.643 2.444 1.00 84.81 100 LEU A C 1
ATOM 768 O O . LEU A 1 100 ? -10.808 7.909 1.491 1.00 84.81 100 LEU A O 1
ATOM 772 N N . VAL A 1 101 ? -9.352 8.587 3.058 1.00 87.56 101 VAL A N 1
ATOM 773 C CA . VAL A 1 101 ? -9.374 10.006 2.665 1.00 87.56 101 VAL A CA 1
ATOM 774 C C . VAL A 1 101 ? -8.941 10.169 1.207 1.00 87.56 101 VAL A C 1
ATOM 776 O O . VAL A 1 101 ? -9.606 10.865 0.434 1.00 87.56 101 VAL A O 1
ATOM 779 N N . ASN A 1 102 ? -7.871 9.490 0.793 1.00 84.94 102 ASN A N 1
ATOM 780 C CA . ASN A 1 102 ? -7.395 9.541 -0.586 1.00 84.94 102 ASN A CA 1
ATOM 781 C C . ASN A 1 102 ? -8.372 8.877 -1.568 1.00 84.94 102 ASN A C 1
ATOM 783 O O . ASN A 1 102 ? -8.612 9.422 -2.648 1.00 84.94 102 ASN A O 1
ATOM 787 N N . MET A 1 103 ? -9.005 7.765 -1.189 1.00 84.25 103 MET A N 1
ATOM 788 C CA . MET A 1 103 ? -10.071 7.127 -1.969 1.00 84.25 103 MET A CA 1
ATOM 789 C C . MET A 1 103 ? -11.260 8.067 -2.186 1.00 84.25 103 MET A C 1
ATOM 791 O O . MET A 1 103 ? -11.737 8.193 -3.315 1.00 84.25 103 MET A O 1
ATOM 795 N N . LEU A 1 104 ? -11.712 8.768 -1.142 1.00 82.31 104 LEU A N 1
ATOM 796 C CA . LEU A 1 104 ? -12.797 9.750 -1.236 1.00 82.31 104 LEU A CA 1
ATOM 797 C C . LEU A 1 104 ? -12.411 10.946 -2.113 1.00 82.31 104 LEU A C 1
ATOM 799 O O . LEU A 1 104 ? -13.201 11.380 -2.956 1.00 82.31 104 LEU A O 1
ATOM 803 N N . LYS A 1 105 ? -11.190 11.462 -1.936 1.00 84.50 105 LYS A N 1
ATOM 804 C CA . LYS A 1 105 ? -10.676 12.634 -2.654 1.00 84.50 105 LYS A CA 1
ATOM 805 C C . LYS A 1 105 ? -10.484 12.358 -4.143 1.00 84.50 105 LYS A C 1
ATOM 807 O O . LYS A 1 105 ? -10.903 13.157 -4.978 1.00 84.50 105 LYS A O 1
ATOM 812 N N . HIS A 1 106 ? -9.866 11.227 -4.477 1.00 79.94 106 HIS A N 1
ATOM 813 C CA . HIS A 1 106 ? -9.474 10.892 -5.845 1.00 79.94 106 HIS A CA 1
ATOM 814 C C . HIS A 1 106 ? -10.487 10.003 -6.581 1.00 79.94 106 HIS A C 1
ATOM 816 O O . HIS A 1 106 ? -10.435 9.916 -7.807 1.00 79.94 106 HIS A O 1
ATOM 822 N N . LYS A 1 107 ? -11.424 9.358 -5.871 1.00 78.69 107 LYS A N 1
ATOM 823 C CA . LYS A 1 107 ? -12.452 8.446 -6.418 1.00 78.69 107 LYS A CA 1
ATOM 824 C C . LYS A 1 107 ? -11.895 7.243 -7.203 1.00 78.69 107 LYS A C 1
ATOM 826 O O . LYS A 1 107 ? -12.621 6.621 -7.980 1.00 78.69 107 LYS A O 1
ATOM 831 N N . HIS A 1 108 ? -10.627 6.889 -6.990 1.00 79.62 108 HIS A N 1
ATOM 832 C CA . HIS A 1 108 ? -9.976 5.678 -7.506 1.00 79.62 108 HIS A CA 1
ATOM 833 C C . HIS A 1 108 ? -9.092 5.053 -6.417 1.00 79.62 108 HIS A C 1
ATOM 835 O O . HIS A 1 108 ? -8.623 5.756 -5.522 1.00 79.62 108 HIS A O 1
ATOM 841 N N . TRP A 1 109 ? -8.828 3.748 -6.517 1.00 78.06 109 TRP A N 1
ATOM 842 C CA . TRP A 1 109 ? -8.106 2.948 -5.511 1.00 78.06 109 TRP A CA 1
ATOM 843 C C . TRP A 1 109 ? -6.585 3.196 -5.428 1.00 78.06 109 TRP A C 1
ATOM 845 O O . TRP A 1 109 ? -5.877 2.500 -4.713 1.00 78.06 109 TRP A O 1
ATOM 855 N N . GLY A 1 110 ? -6.075 4.182 -6.164 1.00 76.88 110 GLY A N 1
ATOM 856 C CA . GLY A 1 110 ? -4.646 4.423 -6.365 1.00 76.88 110 GLY A CA 1
ATOM 857 C C . GLY A 1 110 ? -4.169 4.088 -7.786 1.00 76.88 110 GLY A C 1
ATOM 858 O O . GLY A 1 110 ? -5.004 3.884 -8.674 1.00 76.88 110 GLY A O 1
ATOM 859 N N . PRO A 1 111 ? -2.847 4.113 -8.017 1.00 76.75 111 PRO A N 1
ATOM 860 C CA . PRO A 1 111 ? -1.858 4.736 -7.133 1.00 76.75 111 PRO A CA 1
ATOM 861 C C . PRO A 1 111 ? -2.016 6.271 -7.086 1.00 76.75 111 PRO A C 1
ATOM 863 O O . PRO A 1 111 ? -2.430 6.879 -8.075 1.00 76.75 111 PRO A O 1
ATOM 866 N N . TRP A 1 112 ? -1.716 6.900 -5.940 1.00 77.50 112 TRP A N 1
ATOM 867 C CA . TRP A 1 112 ? -1.843 8.360 -5.751 1.00 77.50 112 TRP A CA 1
ATOM 868 C C . TRP A 1 112 ? -0.485 9.076 -5.736 1.00 77.50 112 TRP A C 1
ATOM 870 O O . TRP A 1 112 ? -0.301 10.014 -6.504 1.00 77.50 112 TRP A O 1
ATOM 880 N N . ASP A 1 113 ? 0.475 8.589 -4.939 1.00 79.38 113 ASP A N 1
ATOM 881 C CA . ASP A 1 113 ? 1.799 9.222 -4.756 1.00 79.38 113 ASP A CA 1
ATOM 882 C C . ASP A 1 113 ? 2.959 8.476 -5.445 1.00 79.38 113 ASP A C 1
ATOM 884 O O . ASP A 1 113 ? 4.134 8.723 -5.164 1.00 79.38 113 ASP A O 1
ATOM 888 N N . LEU A 1 114 ? 2.661 7.547 -6.358 1.00 73.69 114 LEU A N 1
ATOM 889 C CA . LEU A 1 114 ? 3.689 6.923 -7.197 1.00 73.69 114 LEU A CA 1
ATOM 890 C C . LEU A 1 114 ? 4.006 7.813 -8.399 1.00 73.69 114 LEU A C 1
ATOM 892 O O . LEU A 1 114 ? 3.115 8.269 -9.116 1.00 73.69 114 LEU A O 1
ATOM 896 N N . SER A 1 115 ? 5.296 8.043 -8.633 1.00 67.88 115 SER A N 1
ATOM 897 C CA . SER A 1 115 ? 5.765 8.820 -9.772 1.00 67.88 115 SER A CA 1
ATOM 898 C C . SER A 1 115 ? 5.722 7.969 -11.032 1.00 67.88 115 SER A C 1
ATOM 900 O O . SER A 1 115 ? 6.471 7.003 -11.171 1.00 67.88 115 SER A O 1
ATOM 902 N N . THR A 1 116 ? 4.929 8.404 -12.006 1.00 59.31 116 THR A N 1
ATOM 903 C CA . THR A 1 116 ? 4.863 7.800 -13.343 1.00 59.31 116 THR A CA 1
ATOM 904 C C . THR A 1 116 ? 6.195 7.849 -14.099 1.00 59.31 116 THR A C 1
ATOM 906 O O . THR A 1 116 ? 6.346 7.145 -15.089 1.00 59.31 116 THR A O 1
ATOM 909 N N . MET A 1 117 ? 7.166 8.657 -13.648 1.00 51.72 117 MET A N 1
ATOM 910 C CA . MET A 1 117 ? 8.518 8.711 -14.221 1.00 51.72 117 MET A CA 1
ATOM 911 C C . MET A 1 117 ? 9.427 7.564 -13.754 1.00 51.72 117 MET A C 1
ATOM 913 O O . MET A 1 117 ? 10.478 7.346 -14.351 1.00 51.72 117 MET A O 1
ATOM 917 N N . LEU A 1 118 ? 9.051 6.850 -12.687 1.00 55.31 118 LEU A N 1
ATOM 918 C CA . LEU A 1 118 ? 9.814 5.723 -12.138 1.00 55.31 118 LEU A CA 1
ATOM 919 C C . LEU A 1 118 ? 9.307 4.356 -12.614 1.00 55.31 118 LEU A C 1
ATOM 921 O O . LEU A 1 118 ? 10.022 3.364 -12.444 1.00 55.31 118 LEU A O 1
ATOM 925 N N . GLY A 1 119 ? 8.118 4.315 -13.219 1.00 53.50 119 GLY A N 1
ATOM 926 C CA . GLY A 1 119 ? 7.676 3.183 -14.022 1.00 53.50 119 GLY A CA 1
ATOM 927 C C . GLY A 1 119 ? 8.469 3.148 -15.325 1.00 53.50 119 GLY A C 1
ATOM 928 O O . GLY A 1 119 ? 8.577 4.161 -16.017 1.00 53.50 119 GLY A O 1
ATOM 929 N N . GLU A 1 120 ? 9.056 2.002 -15.664 1.00 45.12 120 GLU A N 1
ATOM 930 C CA . GLU A 1 120 ? 9.685 1.845 -16.973 1.00 45.12 120 GLU A CA 1
ATOM 931 C C . GLU A 1 120 ? 8.640 2.054 -18.072 1.00 45.12 120 GLU A C 1
ATOM 933 O O . GLU A 1 120 ? 7.546 1.485 -18.033 1.00 45.12 120 GLU A O 1
ATOM 938 N N . LYS A 1 121 ? 8.985 2.876 -19.071 1.00 41.34 121 LYS A N 1
ATOM 939 C CA . LYS A 1 121 ? 8.241 2.951 -20.328 1.00 41.34 121 LYS A CA 1
ATOM 940 C C . LYS A 1 121 ? 8.324 1.580 -20.990 1.00 41.34 121 LYS A C 1
ATOM 942 O O . LYS A 1 121 ? 9.290 1.282 -21.685 1.00 41.34 121 LYS A O 1
ATOM 947 N N . ILE A 1 122 ? 7.311 0.751 -20.763 1.00 45.41 122 ILE A N 1
ATOM 948 C CA . ILE A 1 122 ? 7.087 -0.454 -21.558 1.00 45.41 122 ILE A CA 1
ATOM 949 C C . ILE A 1 122 ? 7.061 0.005 -23.029 1.00 45.41 122 ILE A C 1
ATOM 951 O O . ILE A 1 122 ? 6.322 0.951 -23.331 1.00 45.41 122 ILE A O 1
ATOM 955 N N . PRO A 1 123 ? 7.880 -0.576 -23.929 1.00 37.06 123 PRO A N 1
ATOM 956 C CA . PRO A 1 123 ? 7.879 -0.204 -25.339 1.00 37.06 123 PRO A CA 1
ATOM 957 C C . PRO A 1 123 ? 6.450 -0.256 -25.893 1.00 37.06 123 PRO A C 1
ATOM 959 O O . PRO A 1 123 ? 5.668 -1.144 -25.558 1.00 37.06 123 PRO A O 1
ATOM 962 N N . GLU A 1 124 ? 6.092 0.738 -26.709 1.00 40.84 124 GLU A N 1
ATOM 963 C CA . GLU A 1 124 ? 4.704 1.080 -27.065 1.00 40.84 124 GLU A CA 1
ATOM 964 C C . GLU A 1 124 ? 3.917 -0.019 -27.801 1.00 40.84 124 GLU A C 1
ATOM 966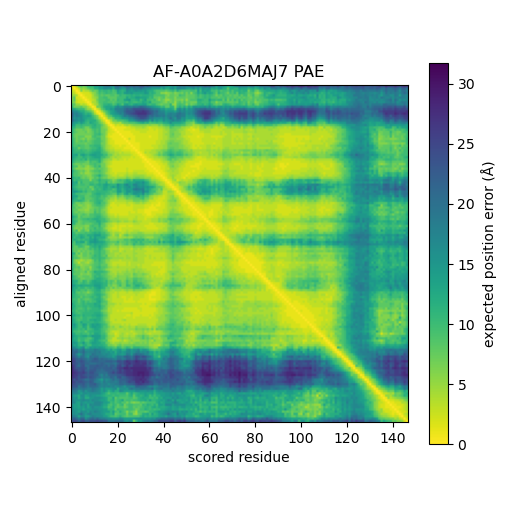 O O . GLU A 1 124 ? 2.720 0.145 -28.045 1.00 40.84 124 GLU A O 1
ATOM 971 N N . HIS A 1 125 ? 4.567 -1.131 -28.141 1.00 41.38 125 HIS A N 1
ATOM 972 C CA . HIS A 1 125 ? 4.012 -2.194 -28.967 1.00 41.38 125 HIS A CA 1
ATOM 973 C C . HIS A 1 125 ? 3.036 -3.129 -28.222 1.00 41.38 125 HIS A C 1
ATOM 975 O O . HIS A 1 125 ? 2.209 -3.757 -28.875 1.00 41.38 125 HIS A O 1
ATOM 981 N N . ASP A 1 126 ? 3.035 -3.134 -26.880 1.00 41.50 126 ASP A N 1
ATOM 982 C CA . ASP A 1 126 ? 2.128 -3.938 -26.034 1.00 41.50 126 ASP A CA 1
ATOM 983 C C . ASP A 1 126 ? 1.309 -3.071 -25.057 1.00 41.50 126 ASP A C 1
ATOM 985 O O . ASP A 1 126 ? 1.246 -3.283 -23.842 1.00 41.50 126 ASP A O 1
ATOM 989 N N . ARG A 1 127 ? 0.655 -2.031 -25.590 1.00 40.25 127 ARG A N 1
ATOM 990 C CA . ARG A 1 127 ? -0.229 -1.115 -24.842 1.00 40.25 127 ARG A CA 1
ATOM 991 C C . ARG A 1 127 ? -1.529 -1.800 -24.371 1.00 40.25 127 ARG A C 1
ATOM 993 O O . ARG A 1 127 ? -2.615 -1.484 -24.852 1.00 40.25 127 ARG A O 1
ATOM 1000 N N . LYS A 1 128 ? -1.446 -2.691 -23.379 1.00 35.69 128 LYS A N 1
ATOM 1001 C CA . LYS A 1 128 ? -2.601 -3.180 -22.590 1.00 35.69 128 LYS A CA 1
ATOM 1002 C C . LYS A 1 128 ? -2.395 -3.090 -21.073 1.00 35.69 128 LYS A C 1
ATOM 1004 O O . LYS A 1 128 ? -3.150 -3.688 -20.323 1.00 35.69 128 LYS A O 1
ATOM 1009 N N . VAL A 1 129 ? -1.405 -2.327 -20.609 1.00 39.28 129 VAL A N 1
ATOM 1010 C CA . VAL A 1 129 ? -1.012 -2.273 -19.191 1.00 39.28 129 VAL A CA 1
ATOM 1011 C C . VAL A 1 129 ? -1.496 -0.992 -18.507 1.00 39.28 129 VAL A C 1
ATOM 1013 O O . VAL A 1 129 ? -1.235 0.104 -18.996 1.00 39.28 129 VAL A O 1
ATOM 1016 N N . GLY A 1 130 ? -2.224 -1.125 -17.391 1.00 42.53 130 GLY A N 1
ATOM 1017 C CA . GLY A 1 130 ? -2.414 -0.069 -16.380 1.00 42.53 130 GLY A CA 1
ATOM 1018 C C . GLY A 1 130 ? -3.349 1.108 -16.707 1.00 42.53 130 GLY A C 1
ATOM 1019 O O . GLY A 1 130 ? -3.500 2.008 -15.886 1.00 42.53 130 GLY A O 1
ATOM 1020 N N . LYS A 1 131 ? -4.018 1.160 -17.872 1.00 42.34 131 LYS A N 1
ATOM 1021 C CA . LYS A 1 131 ? -4.856 2.336 -18.211 1.00 42.34 131 LYS A CA 1
ATOM 1022 C C . LYS A 1 131 ? -6.181 2.442 -17.448 1.00 42.34 131 LYS A C 1
ATOM 1024 O O . LYS A 1 131 ? -6.712 3.548 -17.343 1.00 42.34 131 LYS A O 1
ATOM 1029 N N . LYS A 1 132 ? -6.750 1.346 -16.938 1.00 42.97 132 LYS A N 1
ATOM 1030 C CA . LYS A 1 132 ? -8.016 1.418 -16.195 1.00 42.97 132 LYS A CA 1
ATOM 1031 C C . LYS A 1 132 ? -7.740 1.696 -14.723 1.00 42.97 132 LYS A C 1
ATOM 1033 O O . LYS A 1 132 ? -7.582 0.786 -13.922 1.00 42.97 132 LYS A O 1
ATOM 1038 N N . LYS A 1 133 ? -7.751 2.981 -14.364 1.00 51.19 133 LYS A N 1
ATOM 1039 C CA . LYS A 1 133 ? -8.030 3.382 -12.983 1.00 51.19 133 LYS A CA 1
ATOM 1040 C C . LYS A 1 133 ? -9.455 2.935 -12.665 1.00 51.19 133 LYS A C 1
ATOM 1042 O O . LYS A 1 133 ? -10.408 3.620 -13.037 1.00 51.19 133 LYS A O 1
ATOM 1047 N N . GLU A 1 134 ? -9.592 1.759 -12.055 1.00 55.62 134 GLU A N 1
ATOM 1048 C CA . GLU A 1 134 ? -10.866 1.264 -11.530 1.00 55.62 134 GLU A CA 1
ATOM 1049 C C . GLU A 1 134 ? -11.436 2.345 -10.605 1.00 55.62 134 GLU A C 1
ATOM 1051 O O . GLU A 1 134 ? -10.874 2.673 -9.554 1.00 55.62 134 GLU A O 1
ATOM 1056 N N . THR A 1 135 ? -12.528 2.959 -11.051 1.00 61.31 135 THR A N 1
ATOM 1057 C CA . THR A 1 135 ? -13.240 3.961 -10.266 1.00 61.31 135 THR A CA 1
ATOM 1058 C C . THR A 1 135 ? -13.948 3.254 -9.124 1.00 61.31 135 THR A C 1
ATOM 1060 O O . THR A 1 135 ? -14.507 2.167 -9.285 1.00 61.31 135 THR A O 1
ATOM 1063 N N . ILE A 1 136 ? -13.912 3.864 -7.944 1.00 66.81 136 ILE A N 1
ATOM 1064 C CA . ILE A 1 136 ? -14.572 3.294 -6.772 1.00 66.81 136 ILE A CA 1
ATOM 1065 C C . ILE A 1 136 ? -16.080 3.358 -7.010 1.00 66.81 136 ILE A C 1
ATOM 1067 O O . ILE A 1 136 ? -16.621 4.407 -7.374 1.00 66.81 136 ILE A O 1
ATOM 1071 N N . SER A 1 137 ? -16.768 2.230 -6.828 1.00 71.38 137 SER A N 1
ATOM 1072 C CA . SER A 1 137 ? -18.210 2.182 -7.034 1.00 71.38 137 SER A CA 1
ATOM 1073 C C . SER A 1 137 ? -18.920 3.098 -6.033 1.00 71.38 137 SER A C 1
ATOM 1075 O O . SER A 1 137 ? -18.472 3.291 -4.902 1.00 71.38 137 SER A O 1
ATOM 1077 N N . ARG A 1 138 ? -20.080 3.644 -6.414 1.00 69.06 138 ARG A N 1
ATOM 1078 C CA . ARG A 1 138 ? -20.867 4.514 -5.522 1.00 69.06 138 ARG A CA 1
ATOM 1079 C C . ARG A 1 138 ? -21.260 3.807 -4.217 1.00 69.06 138 ARG A C 1
ATOM 1081 O O . ARG A 1 138 ? -21.391 4.472 -3.198 1.00 69.06 138 ARG A O 1
ATOM 1088 N N . ARG A 1 139 ? -21.420 2.476 -4.244 1.00 74.12 139 ARG A N 1
ATOM 1089 C CA . ARG A 1 139 ? -21.698 1.656 -3.053 1.00 74.12 139 ARG A CA 1
ATOM 1090 C C . ARG A 1 139 ? -20.509 1.625 -2.098 1.00 74.12 139 ARG A C 1
ATOM 1092 O O . ARG A 1 139 ? -20.708 1.797 -0.904 1.00 74.12 139 ARG A O 1
ATOM 1099 N N . ASP A 1 140 ? -19.299 1.453 -2.620 1.00 73.00 140 ASP A N 1
ATOM 1100 C CA . ASP A 1 140 ? -18.087 1.423 -1.797 1.00 73.00 140 ASP A CA 1
ATOM 1101 C C . ASP A 1 140 ? -17.767 2.819 -1.243 1.00 73.00 140 ASP A C 1
ATOM 1103 O O . ASP A 1 140 ? -17.488 2.953 -0.058 1.00 73.00 140 ASP A O 1
ATOM 1107 N N . LEU A 1 141 ? -17.945 3.883 -2.037 1.00 75.00 141 LEU A N 1
ATOM 1108 C CA . LEU A 1 141 ? -17.820 5.266 -1.548 1.00 75.00 141 LEU A CA 1
ATOM 1109 C C . LEU A 1 141 ? -18.799 5.585 -0.408 1.00 75.00 141 LEU A C 1
ATOM 1111 O O . LEU A 1 141 ? -18.455 6.317 0.514 1.00 75.00 141 LEU A O 1
ATOM 1115 N N . LEU A 1 142 ? -20.024 5.056 -0.470 1.00 74.38 142 LEU A N 1
ATOM 1116 C CA . LEU A 1 142 ? -21.022 5.242 0.587 1.00 74.38 142 LEU A CA 1
ATOM 1117 C C . LEU A 1 142 ? -20.687 4.473 1.866 1.00 74.38 142 LEU A C 1
ATOM 1119 O O . LEU A 1 142 ? -21.120 4.906 2.930 1.00 74.38 142 LEU A O 1
ATOM 1123 N N . LYS A 1 143 ? -19.949 3.361 1.771 1.00 73.75 143 LYS A N 1
ATOM 1124 C CA . LYS A 1 143 ? -19.427 2.650 2.944 1.00 73.75 143 LYS A CA 1
ATOM 1125 C C . LYS A 1 143 ? -18.310 3.444 3.605 1.00 73.75 143 LYS A C 1
ATOM 1127 O O . LYS A 1 143 ? -18.401 3.712 4.789 1.00 73.75 143 LYS A O 1
ATOM 1132 N N . ILE A 1 144 ? -17.354 3.926 2.808 1.00 71.88 144 ILE A N 1
ATOM 1133 C CA . ILE A 1 144 ? -16.238 4.752 3.294 1.00 71.88 144 ILE A CA 1
ATOM 1134 C C . ILE A 1 144 ? -16.732 6.047 3.964 1.00 71.88 144 ILE A C 1
ATOM 1136 O O . ILE A 1 144 ? -16.080 6.568 4.853 1.00 71.88 144 ILE A O 1
ATOM 1140 N N . LYS A 1 145 ? -17.877 6.595 3.534 1.00 70.31 145 LYS A N 1
ATOM 1141 C CA . LYS A 1 145 ? -18.467 7.815 4.115 1.00 70.31 145 LYS A CA 1
ATOM 1142 C C . LYS A 1 145 ? -19.239 7.573 5.429 1.00 70.31 145 LYS A C 1
ATOM 1144 O O . LYS A 1 145 ? -19.643 8.544 6.061 1.00 70.31 145 LYS A O 1
ATOM 1149 N N . GLN A 1 146 ? -19.565 6.324 5.759 1.00 60.31 146 GLN A N 1
ATOM 1150 C CA . GLN A 1 146 ? -20.395 5.981 6.922 1.00 60.31 146 GLN A CA 1
ATOM 1151 C C . GLN A 1 146 ? -19.591 5.562 8.158 1.00 60.31 146 GLN A C 1
ATOM 1153 O O . GLN A 1 146 ? -20.198 5.460 9.222 1.00 60.31 146 GLN A O 1
ATOM 1158 N N . GLU A 1 147 ? -18.282 5.350 8.019 1.00 52.25 147 GLU A N 1
ATOM 1159 C CA . GLU A 1 147 ? -17.329 5.308 9.138 1.00 52.25 147 GLU A CA 1
ATOM 1160 C C . GLU A 1 147 ? -16.789 6.709 9.438 1.00 52.25 147 GLU A C 1
ATOM 1162 O O . GLU A 1 147 ? -16.660 7.037 10.638 1.00 52.25 147 GLU A O 1
#

Mean predicted aligned error: 10.0 Å

Foldseek 3Di:
DADPLNVLADPDDQQPCQQLVVQLVVLLVPQQKKKKWAWFARDHPRGPATDIGIWIDHDQWTFGCGPNDGDIDGNVVVCVSRVTDPDFLGMDMGGSVRQLVCCLVVQFSDDDRHDPVPHDPPPPPPPPHDPDRPGHDPVNNVSSVVD

Sequence (147 aa):
MKTFKQYLSEEGPVGDGDCFKVAGRAVVDDEGLKLVHAYVYGQGPMEGRRFEHAWNEHGSTCIDKSNGQKTVMKKSQYYKLAGVVKKAGAYASYSSTEGLVNMLKHKHWGPWDLSTMLGEKIPEHDRKVGKKKETISRRDLLKIKQE

Radius of gyration: 14.71 Å; Cα contacts (8 Å, |Δi|>4): 251; chains: 1; bounding box: 36×35×41 Å

Solvent-accessible surface area (backbone atoms only — not comparable to full-atom values): 8281 Å² total; per-residue (Å²): 134,80,48,73,67,52,63,34,27,53,99,64,75,69,64,80,45,46,27,29,48,49,26,46,50,49,28,73,78,32,71,78,26,27,37,36,41,30,38,30,37,26,35,75,87,33,49,87,42,54,44,83,45,36,29,26,33,47,93,66,32,31,42,34,54,39,94,82,39,81,48,71,44,48,39,72,60,48,37,64,68,31,55,51,48,92,38,90,33,34,37,44,76,31,49,16,67,56,44,51,52,46,31,69,74,68,43,28,53,50,86,80,65,58,40,76,86,75,46,67,80,70,69,81,87,69,83,79,63,76,79,60,66,56,61,58,49,73,69,57,53,54,51,69,71,71,112

Nearest PDB structures (foldseek):
  6j8o-assembly1_B  TM=4.445E-01  e=5.526E-01  Homo sapiens
  6j4u-assembly1_A  TM=4.156E-01  e=4.044E-01  Homo sapiens
  6och-assembly1_A  TM=4.862E-01  e=7.551E-01  Homo sapiens
  5mz4-assembly1_A  TM=3.101E-01  e=4.877E-01  Hog cholera virus (strain Alfort)
  5mz4-assembly1_B  TM=3.185E-01  e=2.473E+00  Hog cholera virus (strain Alfort)

pLDDT: mean 72.27, std 15.95, range [35.69, 92.25]

Secondary structure (DSSP, 8-state):
---HHHHTTSS-----SHHHHHHHHHHHH-TTPEEEEEEEEB-GGGBT-EEEEEEEEETTEEEE-GGG--EEEEHHHHHHHHT----TTTEEEE-HHHHHHHHHHHSBS--SS--TTTS----GGG--SS----BPPHHHHHHHTT-